Protein AF-A0A6I1KGN9-F1 (afdb_monomer)

pLDDT: mean 87.86, std 13.02, range [53.03, 97.38]

Foldseek 3Di:
DDKDKDKDWDADPDPPCPPDPRRPDIDIDIDIGDPVCVPPPVLVLQQCLCCVQQVGSPDDDDVVCCVVCDDSSVSCVPVVSVVVSVVSVVD

Secondary structure (DSSP, 8-state):
--EEEEEEEEE---TT-TT-GGG--EEEEEEEEEHHHIIIIIHHHHHHHHHHHHS-TT----HHHHHHT-GGGGGGGSHHHHHHHHHHHT-

Mean predicted aligned error: 6.64 Å

Solvent-accessible surface area (backbone atoms only — not comparable to full-atom values): 5608 Å² total; per-residue (Å²): 140,62,70,42,76,49,74,47,83,46,63,60,90,64,88,83,52,93,82,44,79,86,53,71,52,78,41,83,49,68,53,79,39,52,38,67,50,46,65,68,42,52,50,47,56,53,34,50,55,30,35,76,77,63,79,32,64,81,68,77,90,47,68,71,36,58,75,67,35,39,79,90,30,42,66,46,72,42,66,68,50,34,52,51,51,56,58,62,75,73,111

Radius of gyration: 16.99 Å; Cα contacts (8 Å, |Δi|>4): 84; chains: 1; bounding box: 43×31×42 Å

Structure (mmCIF, N/CA/C/O backbone):
data_AF-A0A6I1KGN9-F1
#
_entry.id   AF-A0A6I1KGN9-F1
#
loop_
_atom_site.group_PDB
_atom_site.id
_atom_site.type_symbol
_atom_site.label_atom_id
_atom_site.label_alt_id
_atom_site.label_comp_id
_atom_site.label_asym_id
_atom_site.label_entity_id
_atom_site.label_seq_id
_atom_site.pdbx_PDB_ins_code
_atom_site.Cartn_x
_atom_site.Cartn_y
_atom_site.Cartn_z
_atom_site.occupancy
_atom_site.B_iso_or_equiv
_atom_site.auth_seq_id
_atom_site.auth_comp_id
_atom_site.auth_asym_id
_atom_site.auth_atom_id
_atom_site.pdbx_PDB_model_num
ATOM 1 N N . MET A 1 1 ? -4.248 -0.929 27.529 1.00 77.56 1 MET A N 1
ATOM 2 C CA . MET A 1 1 ? -3.726 -0.192 26.358 1.00 77.56 1 MET A CA 1
ATOM 3 C C . MET A 1 1 ? -3.039 -1.218 25.470 1.00 77.56 1 MET A C 1
ATOM 5 O O . MET A 1 1 ? -2.151 -1.888 25.976 1.00 77.56 1 MET A O 1
ATOM 9 N N . SER A 1 2 ? -3.533 -1.450 24.249 1.00 93.81 2 SER A N 1
ATOM 10 C CA . SER A 1 2 ? -3.024 -2.506 23.355 1.00 93.81 2 SER A CA 1
ATOM 11 C C . SER A 1 2 ? -2.20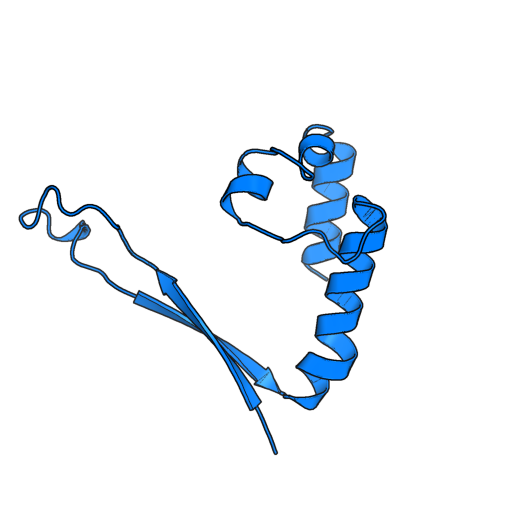8 -1.896 22.218 1.00 93.81 2 SER A C 1
ATOM 13 O O . SER A 1 2 ? -2.536 -0.806 21.739 1.00 93.81 2 SER A O 1
ATOM 15 N N . PHE A 1 3 ? -1.166 -2.601 21.795 1.00 95.56 3 PHE A N 1
ATOM 16 C CA . PHE A 1 3 ? -0.298 -2.207 20.696 1.00 95.56 3 PHE A CA 1
ATOM 17 C C . PHE A 1 3 ? -0.175 -3.354 19.700 1.00 95.56 3 PHE A C 1
ATOM 19 O O . PHE A 1 3 ? -0.108 -4.519 20.092 1.00 95.56 3 PHE A O 1
ATOM 26 N N . ARG A 1 4 ? -0.118 -2.999 18.419 1.00 94.69 4 ARG A N 1
ATOM 27 C CA . ARG A 1 4 ? 0.198 -3.907 17.325 1.00 94.69 4 ARG A CA 1
ATOM 28 C C . ARG A 1 4 ? 1.647 -3.733 16.933 1.00 94.69 4 ARG A C 1
ATOM 30 O O . ARG A 1 4 ? 2.121 -2.604 16.808 1.00 94.69 4 ARG A O 1
ATOM 37 N N . ILE A 1 5 ? 2.318 -4.849 16.705 1.00 94.31 5 ILE A N 1
ATOM 38 C CA . ILE A 1 5 ? 3.692 -4.866 16.233 1.00 94.31 5 ILE A CA 1
ATOM 39 C C . ILE A 1 5 ? 3.730 -5.445 14.820 1.00 94.31 5 ILE A C 1
ATOM 41 O O . ILE A 1 5 ? 3.165 -6.507 14.56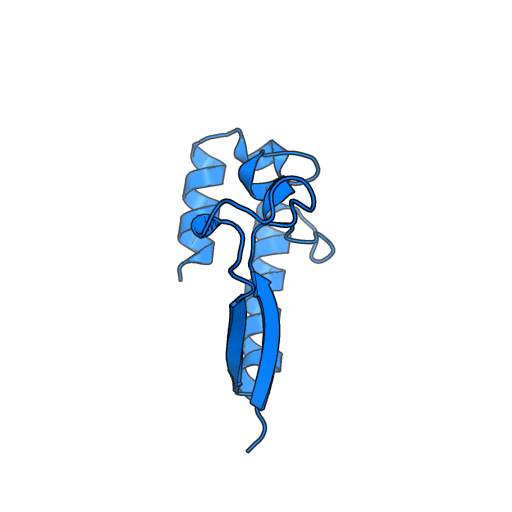4 1.00 94.31 5 ILE A O 1
ATOM 45 N N . TYR A 1 6 ? 4.364 -4.717 13.907 1.00 91.94 6 TYR A N 1
ATOM 46 C CA . TYR A 1 6 ? 4.674 -5.172 12.557 1.00 91.94 6 TYR A CA 1
ATOM 47 C C . TYR A 1 6 ? 6.190 -5.277 12.474 1.00 91.94 6 TYR A C 1
ATOM 49 O O . TYR A 1 6 ? 6.857 -4.250 12.553 1.00 91.94 6 TYR A O 1
ATOM 57 N N . ILE A 1 7 ? 6.724 -6.492 12.379 1.00 92.88 7 ILE A N 1
ATOM 58 C CA . ILE A 1 7 ? 8.162 -6.752 12.252 1.00 92.88 7 ILE A CA 1
ATOM 59 C C . ILE A 1 7 ? 8.377 -7.549 10.978 1.00 92.88 7 ILE A C 1
ATOM 61 O O . ILE A 1 7 ? 7.617 -8.476 10.700 1.00 92.88 7 ILE A O 1
ATOM 65 N N . ASP A 1 8 ? 9.427 -7.193 10.255 1.00 87.69 8 ASP A N 1
ATOM 66 C CA . ASP A 1 8 ? 9.946 -7.965 9.142 1.00 87.69 8 ASP A CA 1
ATOM 67 C C . ASP A 1 8 ? 11.472 -8.092 9.250 1.00 87.69 8 ASP A C 1
ATOM 69 O O . ASP A 1 8 ? 12.147 -7.344 9.971 1.00 87.69 8 ASP A O 1
ATOM 73 N N . GLU A 1 9 ? 12.000 -9.074 8.538 1.00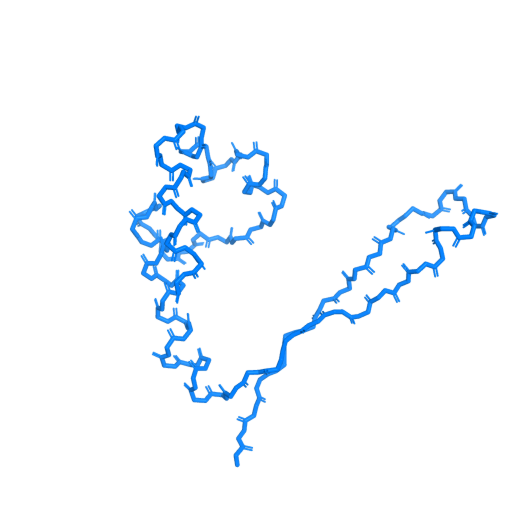 86.25 9 GLU A N 1
ATOM 74 C CA . GLU A 1 9 ? 13.425 -9.302 8.380 1.00 86.25 9 GLU A CA 1
ATOM 75 C C . GLU A 1 9 ? 13.991 -8.366 7.304 1.00 86.25 9 GLU A C 1
ATOM 77 O O . GLU A 1 9 ? 13.464 -8.245 6.198 1.00 86.25 9 GLU A O 1
ATOM 82 N N . THR A 1 10 ? 15.100 -7.704 7.614 1.00 76.44 10 THR A N 1
ATOM 83 C CA . THR A 1 10 ? 15.866 -6.900 6.665 1.00 76.44 10 THR A CA 1
ATOM 84 C C . THR A 1 10 ? 17.307 -7.397 6.640 1.00 76.44 10 THR A C 1
ATOM 86 O O . THR A 1 10 ? 17.978 -7.463 7.664 1.00 76.44 10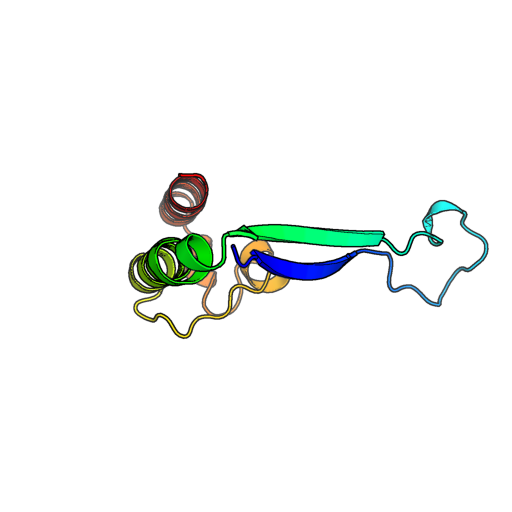 THR A O 1
ATOM 89 N N . GLY A 1 11 ? 17.814 -7.775 5.469 1.00 70.38 11 GLY A N 1
ATOM 90 C CA . GLY A 1 11 ? 19.162 -8.328 5.357 1.00 70.38 11 GLY A CA 1
ATOM 91 C C . GLY A 1 11 ? 19.494 -8.800 3.950 1.00 70.38 11 GLY A C 1
ATOM 92 O O . GLY A 1 11 ? 18.653 -8.782 3.047 1.00 70.38 11 GLY A O 1
ATOM 93 N N . THR A 1 12 ? 20.741 -9.215 3.756 1.00 66.25 12 THR A N 1
ATOM 94 C CA . THR A 1 12 ? 21.196 -9.777 2.484 1.00 66.25 12 THR A CA 1
ATOM 95 C C . THR A 1 12 ? 20.908 -11.279 2.469 1.00 66.25 12 THR A C 1
ATOM 97 O O . THR A 1 12 ? 21.597 -12.050 3.127 1.00 66.25 12 THR A O 1
ATOM 100 N N . CYS A 1 13 ? 19.923 -11.725 1.681 1.00 59.56 13 CYS A N 1
ATOM 101 C CA . CYS A 1 13 ? 19.572 -13.150 1.525 1.00 59.56 13 CYS A CA 1
ATOM 102 C C . CYS A 1 13 ? 20.635 -13.996 0.779 1.00 59.56 13 CYS A C 1
ATOM 104 O O . CYS A 1 13 ? 20.327 -15.090 0.300 1.00 59.56 13 CYS A O 1
ATOM 106 N N . SER A 1 14 ? 21.864 -13.503 0.583 1.00 60.25 14 SER A N 1
ATOM 107 C CA . SER A 1 14 ? 22.873 -14.213 -0.203 1.00 60.25 14 SER A CA 1
ATOM 108 C C . SER A 1 14 ? 23.571 -15.283 0.645 1.00 60.25 14 SER A C 1
ATOM 110 O O . SER A 1 14 ? 24.424 -15.007 1.480 1.00 60.25 14 SER A O 1
ATOM 112 N N . MET A 1 15 ? 23.268 -16.558 0.380 1.00 56.25 15 MET A N 1
ATOM 113 C CA . MET A 1 15 ? 24.039 -17.690 0.928 1.00 56.25 15 MET A CA 1
ATOM 114 C C . MET A 1 15 ? 25.460 -17.800 0.337 1.00 56.25 15 MET A C 1
ATOM 116 O O . MET A 1 15 ? 26.221 -18.689 0.713 1.00 56.25 15 MET A O 1
ATOM 120 N N . SER A 1 16 ? 25.820 -16.948 -0.625 1.00 54.84 16 SER A N 1
ATOM 121 C CA . SER A 1 16 ? 26.947 -17.173 -1.532 1.00 54.84 16 SER A CA 1
ATOM 122 C C . SER A 1 16 ? 28.306 -16.642 -1.070 1.00 54.84 16 SER A C 1
ATOM 124 O O . SER A 1 16 ? 29.287 -16.995 -1.713 1.00 54.84 16 SER A O 1
ATOM 126 N N . CYS A 1 17 ? 28.428 -15.867 0.015 1.00 53.03 17 CYS A N 1
ATOM 127 C CA . CYS A 1 17 ? 29.739 -15.400 0.508 1.00 53.03 17 CYS A CA 1
ATOM 128 C C . CYS A 1 17 ? 29.731 -15.102 2.026 1.00 53.03 17 CYS A C 1
ATOM 130 O O . CYS A 1 17 ? 29.573 -13.946 2.418 1.00 53.03 17 CYS A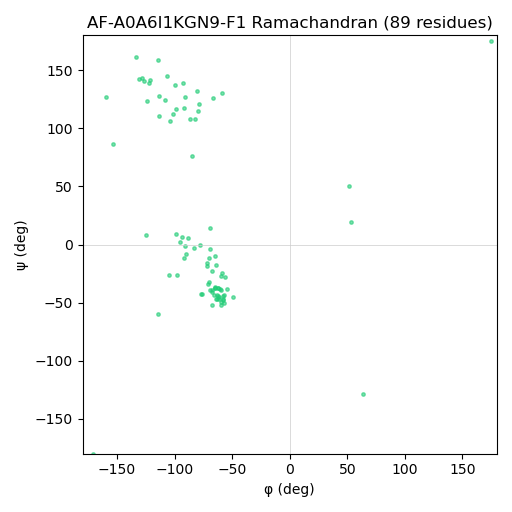 O 1
ATOM 132 N N . PRO A 1 18 ? 29.971 -16.100 2.901 1.00 56.31 18 PRO A N 1
ATOM 133 C CA . PRO A 1 18 ? 30.094 -15.899 4.354 1.00 56.31 18 PRO A CA 1
ATOM 134 C C . PRO A 1 18 ? 31.303 -15.048 4.788 1.00 56.31 18 PRO A C 1
ATOM 136 O O . PRO A 1 18 ? 31.433 -14.730 5.970 1.00 56.31 18 PRO A O 1
ATOM 139 N N . SER A 1 19 ? 32.219 -14.757 3.858 1.00 62.16 19 SER A N 1
ATOM 140 C CA . SER A 1 19 ? 33.518 -14.115 4.086 1.00 62.16 19 SER A CA 1
ATOM 141 C C . SER A 1 19 ? 33.515 -12.591 3.951 1.00 62.16 19 SER A C 1
ATOM 143 O O . SER A 1 19 ? 34.504 -11.968 4.319 1.00 62.16 19 SER A O 1
ATOM 145 N N . ASP A 1 20 ? 32.443 -11.989 3.428 1.00 63.91 20 ASP A N 1
ATOM 146 C CA . ASP A 1 20 ? 32.284 -10.531 3.404 1.00 63.91 20 ASP A CA 1
ATOM 147 C C . ASP A 1 20 ? 31.523 -10.096 4.662 1.00 63.91 20 ASP A C 1
ATOM 149 O O . ASP A 1 20 ? 30.377 -10.501 4.877 1.00 63.91 20 ASP A O 1
ATOM 153 N N . GLU A 1 21 ? 32.167 -9.293 5.511 1.00 64.62 21 GLU A N 1
ATOM 154 C CA . GLU A 1 21 ? 31.590 -8.807 6.770 1.00 64.62 21 GLU A CA 1
ATOM 155 C C . GLU A 1 21 ? 30.265 -8.057 6.555 1.00 64.62 21 GLU A C 1
ATOM 157 O O . GLU A 1 21 ? 29.383 -8.132 7.410 1.00 64.62 21 GLU A O 1
ATOM 162 N N . ASN A 1 22 ? 30.063 -7.442 5.383 1.00 64.69 22 ASN A N 1
ATOM 163 C CA . ASN A 1 22 ? 28.833 -6.722 5.041 1.00 64.69 22 ASN A CA 1
ATOM 164 C C . ASN A 1 22 ? 27.624 -7.639 4.785 1.00 64.69 22 ASN A C 1
ATOM 166 O O . ASN A 1 22 ? 26.486 -7.174 4.814 1.00 64.69 22 ASN A O 1
ATOM 170 N N . ASN A 1 23 ? 27.836 -8.941 4.565 1.00 61.97 23 ASN A N 1
ATOM 171 C CA . ASN A 1 23 ? 26.766 -9.912 4.299 1.00 61.97 23 ASN A CA 1
ATOM 172 C C . ASN A 1 23 ? 26.268 -10.636 5.563 1.00 61.97 23 ASN A C 1
ATOM 174 O O . ASN A 1 23 ? 25.470 -11.563 5.467 1.00 61.97 23 ASN A O 1
ATOM 178 N N . ARG A 1 24 ? 26.729 -10.241 6.758 1.00 61.00 24 ARG A N 1
ATOM 179 C CA . ARG A 1 24 ? 26.421 -10.929 8.029 1.00 61.00 24 ARG A CA 1
ATOM 180 C C . ARG A 1 24 ? 25.297 -10.286 8.842 1.00 61.00 24 ARG A C 1
ATOM 182 O O . ARG A 1 24 ? 25.092 -10.661 9.996 1.00 61.00 24 ARG A O 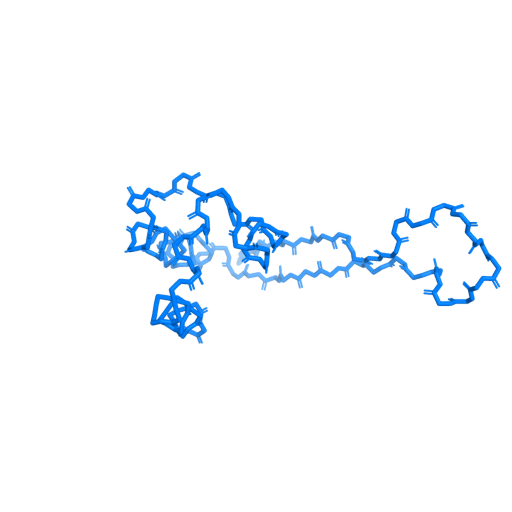1
ATOM 189 N N . TYR A 1 25 ? 24.585 -9.319 8.275 1.00 66.88 25 TYR A N 1
ATOM 190 C CA . TYR A 1 25 ? 23.572 -8.568 9.006 1.00 66.88 25 TYR A CA 1
ATOM 191 C C . TYR A 1 25 ? 22.168 -9.067 8.675 1.00 66.88 25 TYR A C 1
ATOM 193 O O . TYR A 1 25 ? 21.669 -8.889 7.565 1.00 66.88 25 TYR A O 1
ATOM 201 N N . LEU A 1 26 ? 21.548 -9.674 9.688 1.00 71.44 26 LEU A N 1
ATOM 202 C CA . LEU A 1 26 ? 20.114 -9.900 9.768 1.00 71.44 26 LEU A CA 1
ATOM 203 C C . LEU A 1 26 ? 19.538 -8.889 10.760 1.00 71.44 26 LEU A C 1
ATOM 205 O O . LEU A 1 26 ? 19.767 -8.988 11.966 1.00 71.44 26 LEU A O 1
ATOM 209 N N . GLY A 1 27 ? 18.843 -7.883 10.251 1.00 78.56 27 GLY A N 1
ATOM 210 C CA . GLY A 1 27 ? 18.093 -6.928 11.047 1.00 78.56 27 GLY A CA 1
ATOM 211 C C . GLY A 1 27 ? 16.649 -7.385 11.207 1.00 78.56 27 GLY A C 1
ATOM 212 O O . GLY A 1 27 ? 16.025 -7.845 10.258 1.00 78.56 27 GLY A O 1
ATOM 213 N N . LEU A 1 28 ? 16.088 -7.218 12.402 1.00 86.12 28 LEU A N 1
ATOM 214 C CA . LEU A 1 28 ? 14.638 -7.190 12.577 1.00 86.12 28 LEU A CA 1
ATOM 215 C C . LEU A 1 28 ? 14.225 -5.729 12.644 1.00 86.12 28 LEU A C 1
ATOM 217 O O .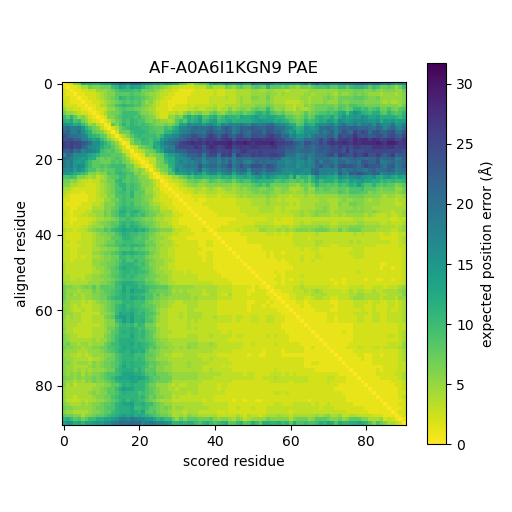 LEU A 1 28 ? 14.652 -4.999 13.540 1.00 86.12 28 LEU A O 1
ATOM 221 N N . THR A 1 29 ? 13.427 -5.293 11.678 1.00 89.62 29 THR A N 1
ATOM 222 C CA . THR A 1 29 ? 12.948 -3.912 11.601 1.00 89.62 29 THR A CA 1
ATOM 223 C C . THR A 1 29 ? 11.434 -3.908 11.626 1.00 89.62 29 THR A C 1
ATOM 225 O O . THR A 1 29 ? 10.780 -4.776 11.055 1.00 89.62 29 THR A O 1
ATOM 228 N N . GLY A 1 30 ? 10.856 -2.930 12.310 1.00 90.94 30 GLY A N 1
ATOM 229 C CA . GLY A 1 30 ? 9.421 -2.886 12.475 1.00 90.94 30 GLY A CA 1
ATOM 230 C C . GLY A 1 30 ? 8.921 -1.601 13.097 1.00 90.94 30 GLY A C 1
ATOM 231 O O . GLY A 1 30 ? 9.691 -0.704 13.438 1.00 90.94 30 GLY A O 1
ATOM 232 N N . VAL A 1 31 ? 7.606 -1.539 13.261 1.00 94.06 31 VAL A N 1
ATOM 233 C CA . VAL A 1 31 ? 6.904 -0.431 13.904 1.00 94.06 31 VAL A CA 1
ATOM 234 C C . VAL A 1 31 ? 5.933 -0.965 14.948 1.00 94.06 31 VAL A C 1
ATOM 236 O O . VAL A 1 31 ? 5.292 -2.004 14.765 1.00 94.06 31 VAL A O 1
ATOM 239 N N . ILE A 1 32 ? 5.823 -0.235 16.055 1.00 96.12 32 ILE A N 1
ATOM 240 C CA . ILE A 1 32 ? 4.834 -0.485 17.102 1.00 96.12 32 ILE A CA 1
ATOM 241 C C . ILE A 1 32 ? 3.802 0.630 17.019 1.00 96.12 32 ILE A C 1
ATOM 243 O O . ILE A 1 32 ? 4.142 1.809 17.082 1.00 96.12 32 ILE A O 1
ATOM 247 N N . ILE A 1 33 ? 2.538 0.254 16.878 1.00 96.31 33 ILE A N 1
ATOM 248 C CA . ILE A 1 33 ? 1.438 1.185 16.644 1.00 96.31 33 ILE A CA 1
ATOM 249 C C . ILE A 1 33 ? 0.357 0.929 17.689 1.00 96.31 33 ILE A C 1
ATOM 251 O O . ILE A 1 33 ? 0.080 -0.215 18.049 1.00 96.31 33 ILE A O 1
ATOM 255 N N . ASN A 1 34 ? -0.269 1.988 18.201 1.00 97.19 34 ASN A N 1
ATOM 256 C CA . ASN A 1 34 ? -1.435 1.837 19.068 1.00 97.19 34 ASN A CA 1
ATOM 257 C C . ASN A 1 34 ? -2.548 1.070 18.327 1.00 97.19 34 ASN A C 1
ATOM 259 O O . ASN A 1 34 ? -2.905 1.437 17.209 1.00 97.19 34 ASN A O 1
ATOM 263 N N . GLU A 1 35 ? -3.113 0.031 18.948 1.00 95.81 35 GLU A N 1
ATOM 264 C CA . GLU A 1 35 ? -4.075 -0.869 18.287 1.00 95.81 35 GLU A CA 1
ATOM 265 C C . GLU A 1 35 ? -5.328 -0.130 17.792 1.00 95.81 35 GLU A C 1
ATOM 267 O O . GLU A 1 35 ? -5.814 -0.400 16.694 1.00 95.81 35 GLU A O 1
ATOM 272 N N . SER A 1 36 ? -5.835 0.839 18.565 1.00 95.94 36 SER A N 1
ATOM 273 C CA . SER A 1 36 ? -7.000 1.628 18.153 1.00 95.94 36 SER A CA 1
ATOM 274 C C . SER A 1 36 ? -6.690 2.433 16.895 1.00 95.94 36 SER A C 1
ATOM 276 O O . SER A 1 36 ? -7.451 2.366 15.936 1.00 95.94 36 SER A O 1
ATOM 278 N N . TYR A 1 37 ? -5.544 3.118 16.862 1.00 95.69 37 TYR A N 1
ATOM 279 C CA . TYR A 1 37 ? -5.105 3.878 15.690 1.00 95.69 37 TYR A CA 1
ATOM 280 C C . TYR A 1 37 ? -4.884 2.975 14.468 1.00 95.69 37 TYR A C 1
ATOM 282 O O . TYR A 1 37 ? -5.356 3.297 13.376 1.00 95.69 37 TYR A O 1
ATOM 290 N N . ALA A 1 38 ? -4.231 1.821 14.655 1.00 94.50 38 ALA A N 1
ATOM 291 C CA . ALA A 1 38 ? -3.992 0.854 13.586 1.00 94.50 38 ALA A CA 1
ATOM 292 C C . ALA A 1 38 ? -5.306 0.396 12.931 1.00 94.50 38 ALA A C 1
ATOM 294 O O . ALA A 1 38 ? -5.410 0.329 11.706 1.00 94.50 38 ALA A O 1
ATOM 295 N N . ARG A 1 39 ? -6.330 0.123 13.749 1.00 92.50 39 ARG A N 1
ATOM 296 C CA . ARG A 1 39 ? -7.624 -0.381 13.282 1.00 92.50 39 ARG A CA 1
ATOM 297 C C . ARG A 1 39 ? -8.512 0.695 12.660 1.00 92.50 39 ARG A C 1
ATOM 299 O O . ARG A 1 39 ? -9.182 0.407 11.677 1.00 92.50 39 ARG A O 1
ATOM 306 N N . THR A 1 40 ? -8.584 1.886 13.252 1.00 94.06 40 THR A N 1
ATOM 307 C CA . THR A 1 40 ? -9.587 2.889 12.851 1.00 94.06 40 THR A CA 1
ATOM 308 C C . THR A 1 40 ? -9.057 3.935 11.890 1.00 94.06 40 THR A C 1
ATOM 310 O O . THR A 1 40 ? -9.852 4.521 11.165 1.00 94.06 40 THR A O 1
ATOM 313 N N . ARG A 1 41 ? -7.747 4.211 11.909 1.00 94.88 41 ARG A N 1
ATOM 314 C CA . ARG A 1 41 ? -7.155 5.273 11.095 1.00 94.88 41 ARG A CA 1
ATOM 315 C C . ARG A 1 41 ? -6.210 4.722 10.045 1.00 94.88 41 ARG A C 1
ATOM 317 O O . ARG A 1 41 ? -6.504 4.846 8.867 1.00 94.88 41 ARG A O 1
ATOM 324 N N . LEU A 1 42 ? -5.156 4.023 10.458 1.00 93.56 42 LEU A N 1
ATOM 325 C CA . LEU A 1 42 ? -4.142 3.522 9.528 1.00 93.56 42 LEU A CA 1
ATOM 326 C C . LEU A 1 42 ? -4.737 2.609 8.446 1.00 93.56 42 LEU A C 1
ATOM 328 O O . LEU A 1 42 ? -4.458 2.787 7.266 1.00 93.56 42 LEU A O 1
ATOM 332 N N . ALA A 1 43 ? -5.579 1.646 8.835 1.00 93.12 43 ALA A N 1
ATOM 333 C CA . ALA A 1 43 ? -6.223 0.747 7.878 1.00 93.12 43 ALA A CA 1
ATOM 334 C C . ALA A 1 43 ? -7.141 1.488 6.890 1.00 93.12 43 ALA A C 1
ATOM 336 O O . ALA A 1 43 ? -7.194 1.123 5.718 1.00 93.12 43 ALA A O 1
ATOM 337 N N . HIS A 1 44 ? -7.843 2.523 7.357 1.00 95.19 44 HIS A N 1
ATOM 338 C CA . HIS A 1 44 ? -8.705 3.351 6.518 1.00 95.19 44 HIS A CA 1
ATOM 339 C C . HIS A 1 44 ? -7.873 4.161 5.523 1.00 95.19 44 HIS A C 1
ATOM 341 O O . HIS A 1 44 ? -8.084 4.044 4.324 1.00 95.19 44 HIS A O 1
ATOM 347 N N . ASP A 1 45 ? -6.869 4.893 6.010 1.00 95.25 45 ASP A N 1
ATOM 348 C CA . ASP A 1 45 ? -6.018 5.757 5.188 1.00 95.25 45 ASP A CA 1
ATOM 349 C C . ASP A 1 45 ? -5.264 4.948 4.110 1.00 95.25 45 ASP A C 1
ATOM 351 O O . ASP A 1 45 ? -5.166 5.374 2.959 1.00 95.25 45 ASP A O 1
ATOM 355 N N . ILE A 1 46 ? -4.807 3.730 4.436 1.00 94.62 46 ILE A N 1
ATOM 356 C CA . ILE A 1 46 ? -4.196 2.817 3.455 1.00 94.62 46 ILE A CA 1
ATOM 357 C C . ILE A 1 46 ? -5.215 2.351 2.407 1.00 94.62 46 ILE A C 1
ATOM 359 O O . ILE A 1 46 ? -4.886 2.289 1.223 1.00 94.62 46 ILE A O 1
ATOM 363 N N . ASN A 1 47 ? -6.434 1.991 2.812 1.00 95.88 47 ASN A N 1
ATOM 364 C CA . ASN A 1 47 ? -7.461 1.544 1.870 1.00 95.88 47 ASN A CA 1
ATOM 365 C C . ASN A 1 47 ? -7.929 2.682 0.958 1.00 95.88 47 ASN A C 1
ATOM 367 O O . ASN A 1 47 ? -8.094 2.458 -0.237 1.00 95.88 47 ASN A O 1
ATOM 371 N N . ASP A 1 48 ? -8.070 3.894 1.488 1.00 96.00 48 ASP A N 1
ATOM 372 C CA . ASP A 1 48 ? -8.395 5.086 0.704 1.00 96.00 48 ASP A CA 1
ATOM 373 C C . ASP A 1 48 ? -7.312 5.377 -0.330 1.00 96.00 48 ASP A C 1
ATOM 375 O O . ASP A 1 48 ? -7.622 5.613 -1.499 1.00 96.00 48 ASP A O 1
ATOM 379 N N . LEU A 1 49 ? -6.037 5.299 0.068 1.00 96.25 49 LEU A N 1
ATOM 380 C CA . LEU A 1 49 ? -4.912 5.436 -0.852 1.00 96.25 49 LEU A CA 1
ATOM 381 C C . LEU A 1 49 ? -4.992 4.381 -1.964 1.00 96.25 49 LEU A C 1
ATOM 383 O O . LEU A 1 49 ? -4.830 4.701 -3.138 1.00 96.25 49 LEU A O 1
ATOM 387 N N . LYS A 1 50 ? -5.302 3.127 -1.625 1.00 96.44 50 LYS A N 1
ATOM 388 C CA . LYS A 1 50 ? -5.449 2.064 -2.624 1.00 96.44 50 LYS A CA 1
ATOM 389 C C . LYS A 1 50 ? -6.606 2.310 -3.589 1.00 96.44 50 LYS A C 1
ATOM 391 O O . LYS A 1 50 ? -6.428 2.185 -4.796 1.00 96.44 50 LYS A O 1
ATOM 396 N N . CYS A 1 51 ? -7.774 2.680 -3.075 1.00 96.75 51 CYS A N 1
ATOM 397 C CA . CYS A 1 51 ? -8.942 2.976 -3.896 1.00 96.75 51 CYS A CA 1
ATOM 398 C C . CYS A 1 51 ? -8.718 4.200 -4.791 1.00 96.75 51 CYS A C 1
ATOM 400 O O . CYS A 1 51 ? -9.145 4.183 -5.935 1.00 96.75 51 CYS A O 1
ATOM 402 N N . THR A 1 52 ? -8.014 5.226 -4.305 1.00 96.00 52 THR A N 1
ATOM 403 C CA . THR A 1 52 ? -7.767 6.468 -5.058 1.00 96.00 52 THR A CA 1
ATOM 404 C C . THR A 1 52 ? -6.905 6.244 -6.300 1.00 96.00 52 THR A C 1
ATOM 406 O O . THR A 1 52 ? -7.136 6.889 -7.317 1.00 96.00 52 THR A O 1
ATOM 409 N N . TYR A 1 53 ? -5.903 5.362 -6.220 1.00 95.88 53 TYR A N 1
ATOM 410 C CA . TYR A 1 53 ? -4.942 5.163 -7.312 1.00 95.88 53 TYR A CA 1
ATOM 411 C C . TYR A 1 53 ? -5.170 3.871 -8.103 1.00 95.88 53 TYR A C 1
ATOM 413 O O . TYR A 1 53 ? -4.805 3.822 -9.270 1.00 95.88 53 TYR A O 1
ATOM 421 N N . PHE A 1 54 ? -5.770 2.834 -7.511 1.00 95.38 54 PHE A N 1
ATOM 422 C CA . PHE A 1 54 ? -5.898 1.513 -8.143 1.00 95.38 54 PHE A CA 1
ATOM 423 C C . PHE A 1 54 ? -7.339 0.992 -8.220 1.00 95.38 54 PHE A C 1
ATOM 425 O O . PHE A 1 54 ? -7.536 -0.186 -8.520 1.00 95.38 54 PHE A O 1
ATOM 432 N N . ASP A 1 55 ? -8.333 1.820 -7.874 1.00 94.38 55 ASP A N 1
ATOM 433 C CA . ASP A 1 55 ? -9.765 1.478 -7.859 1.00 94.38 55 ASP A CA 1
ATOM 434 C C . ASP A 1 55 ? -10.111 0.216 -7.035 1.00 94.38 55 ASP A C 1
ATOM 436 O O . ASP A 1 55 ? -11.155 -0.413 -7.217 1.00 94.38 55 ASP A O 1
ATOM 440 N N . SER A 1 56 ? -9.226 -0.197 -6.118 1.00 93.94 56 SER A N 1
ATOM 441 C CA . SER A 1 56 ? -9.377 -1.440 -5.359 1.00 93.94 56 SER A CA 1
ATOM 442 C C . SER A 1 56 ? -8.546 -1.456 -4.079 1.00 93.94 56 SER A C 1
ATOM 444 O O . SER A 1 56 ? -7.323 -1.339 -4.111 1.00 93.94 56 SER A O 1
ATOM 446 N N . ALA A 1 57 ? -9.189 -1.736 -2.942 1.00 93.12 57 ALA A N 1
ATOM 447 C CA . ALA A 1 57 ? -8.510 -1.953 -1.659 1.00 93.12 57 ALA A CA 1
ATOM 448 C C . ALA A 1 57 ? -7.708 -3.274 -1.597 1.00 93.12 57 ALA A C 1
ATOM 450 O O . ALA A 1 57 ? -6.901 -3.476 -0.683 1.00 93.12 57 ALA A O 1
ATOM 451 N N . ASN A 1 58 ? -7.899 -4.170 -2.575 1.00 94.88 58 ASN A N 1
ATOM 452 C CA . ASN A 1 58 ? -7.267 -5.492 -2.609 1.00 94.88 58 ASN A CA 1
ATOM 453 C C . ASN A 1 58 ? -5.841 -5.476 -3.180 1.00 94.88 58 ASN A C 1
ATOM 455 O O . ASN A 1 58 ? -5.181 -6.512 -3.196 1.00 94.88 58 ASN A O 1
ATOM 459 N N . VAL A 1 59 ? -5.342 -4.321 -3.631 1.00 96.06 59 VAL A N 1
ATOM 460 C CA . VAL A 1 59 ? -3.958 -4.198 -4.104 1.00 96.06 59 VAL A CA 1
ATOM 461 C C . VAL A 1 59 ? -2.989 -4.387 -2.936 1.00 96.06 59 VAL A C 1
ATOM 463 O O . VAL A 1 59 ? -3.096 -3.721 -1.902 1.00 96.06 59 VAL A O 1
ATOM 466 N N . ILE A 1 60 ? -2.039 -5.310 -3.082 1.00 95.19 60 ILE A N 1
ATOM 467 C CA . ILE A 1 60 ? -1.001 -5.569 -2.080 1.00 95.19 60 ILE A CA 1
ATOM 468 C C . ILE A 1 60 ? 0.205 -4.683 -2.390 1.00 95.19 60 ILE A C 1
ATOM 470 O O . ILE A 1 60 ? 0.719 -4.674 -3.503 1.00 95.19 60 ILE A O 1
ATOM 474 N N . PHE A 1 61 ? 0.663 -3.917 -1.400 1.00 94.62 61 PHE A N 1
ATOM 475 C CA . PHE A 1 61 ? 1.782 -2.986 -1.557 1.00 94.62 61 PHE A CA 1
ATOM 476 C C . PHE A 1 61 ? 3.120 -3.699 -1.368 1.00 94.62 61 PHE A C 1
ATOM 478 O O . PHE A 1 61 ? 3.777 -3.578 -0.335 1.00 94.62 61 PHE A O 1
ATOM 485 N N . HIS A 1 62 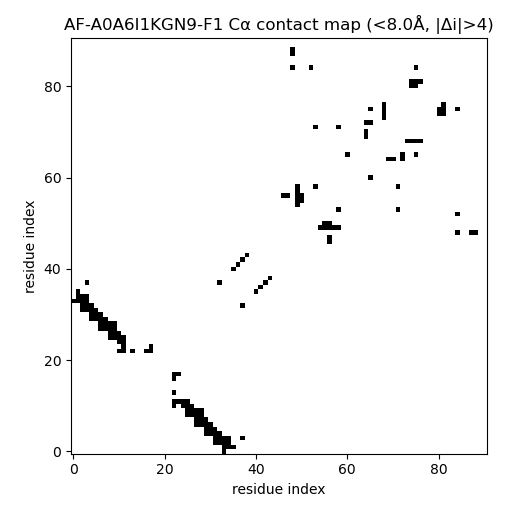? 3.537 -4.451 -2.384 1.00 92.62 62 HIS A N 1
ATOM 486 C CA . HIS A 1 62 ? 4.873 -5.031 -2.415 1.00 92.62 62 HIS A CA 1
ATOM 487 C C . HIS A 1 62 ? 5.904 -3.984 -2.841 1.00 92.62 62 HIS A C 1
ATOM 489 O O . HIS A 1 62 ? 5.863 -3.470 -3.959 1.00 92.62 62 HIS A O 1
ATOM 495 N N . ARG A 1 63 ? 6.904 -3.726 -1.982 1.00 90.38 63 ARG A N 1
ATOM 496 C CA . ARG A 1 63 ? 7.996 -2.774 -2.264 1.00 90.38 63 ARG A CA 1
ATOM 497 C C . ARG A 1 63 ? 8.628 -3.001 -3.639 1.00 90.38 63 ARG A C 1
ATOM 499 O O . ARG A 1 63 ? 8.870 -2.044 -4.366 1.00 90.38 63 ARG A O 1
ATOM 506 N N . LYS A 1 64 ? 8.916 -4.261 -3.991 1.00 91.94 64 LYS A N 1
ATOM 507 C CA . LYS A 1 64 ? 9.546 -4.609 -5.274 1.00 91.94 64 LYS A CA 1
ATOM 508 C C . LYS A 1 64 ? 8.667 -4.216 -6.462 1.00 91.94 64 LYS A C 1
ATOM 510 O O . LYS A 1 64 ? 9.207 -3.783 -7.473 1.00 91.94 64 LYS A O 1
ATOM 515 N N . GLU A 1 65 ? 7.352 -4.353 -6.351 1.00 96.56 65 GLU A N 1
ATOM 516 C CA . GLU A 1 65 ? 6.435 -4.043 -7.448 1.00 96.56 65 GLU A CA 1
ATOM 517 C C . GLU A 1 65 ? 6.238 -2.537 -7.615 1.00 96.56 65 GLU A C 1
ATOM 519 O O . GLU A 1 65 ? 6.336 -2.044 -8.735 1.00 96.56 65 GLU A O 1
ATOM 524 N N . ILE A 1 66 ? 6.083 -1.805 -6.504 1.00 95.44 66 ILE A N 1
ATOM 525 C CA . ILE A 1 66 ? 6.026 -0.335 -6.488 1.00 95.44 66 ILE A CA 1
ATOM 526 C C . ILE A 1 66 ? 7.295 0.245 -7.115 1.00 95.44 66 ILE A C 1
ATOM 528 O O . ILE A 1 66 ? 7.226 1.067 -8.022 1.00 95.44 66 ILE A O 1
ATOM 532 N N . MET A 1 67 ? 8.467 -0.220 -6.666 1.00 94.25 67 MET A N 1
ATOM 533 C CA . MET A 1 67 ? 9.743 0.361 -7.086 1.00 94.25 67 MET A CA 1
ATOM 534 C C . MET A 1 67 ? 10.100 0.073 -8.537 1.00 94.25 67 MET A C 1
ATOM 536 O O . MET A 1 67 ? 10.734 0.900 -9.181 1.00 94.25 67 MET A O 1
ATOM 540 N N . ASN A 1 68 ? 9.691 -1.087 -9.051 1.00 96.44 68 ASN A N 1
ATOM 541 C CA . ASN A 1 68 ? 9.888 -1.426 -10.457 1.00 96.44 68 ASN A CA 1
ATOM 542 C C . ASN A 1 68 ? 8.699 -1.008 -11.336 1.00 96.44 68 ASN A C 1
ATOM 544 O O . ASN A 1 68 ? 8.751 -1.229 -12.543 1.00 96.44 68 ASN A O 1
ATOM 548 N N . LYS A 1 69 ? 7.643 -0.420 -10.751 1.00 97.06 69 LYS A N 1
ATOM 549 C CA . LYS A 1 69 ? 6.418 0.012 -11.438 1.00 97.06 69 LYS A CA 1
ATOM 550 C C . LYS A 1 69 ? 5.813 -1.112 -12.291 1.00 97.06 69 LYS A C 1
ATOM 552 O O . LYS A 1 69 ? 5.568 -0.935 -13.482 1.00 97.06 69 LYS A O 1
ATOM 557 N N . VAL A 1 70 ? 5.635 -2.291 -11.690 1.00 97.31 70 VAL A N 1
ATOM 558 C CA . VAL A 1 70 ? 5.099 -3.498 -12.352 1.00 97.31 70 VAL A CA 1
ATOM 559 C C . VAL A 1 70 ? 3.746 -3.914 -11.772 1.00 97.31 70 VAL A C 1
ATOM 561 O O . VAL A 1 70 ? 3.408 -3.567 -10.640 1.00 97.31 70 VAL A O 1
ATOM 564 N N . GLY A 1 71 ? 2.973 -4.682 -12.545 1.00 95.88 71 GLY A N 1
ATOM 565 C CA . GLY A 1 71 ? 1.655 -5.167 -12.131 1.00 95.88 71 GLY A CA 1
ATOM 566 C C . GLY A 1 71 ? 0.668 -4.010 -11.914 1.00 95.88 71 GLY A C 1
ATOM 567 O O . GLY A 1 71 ? 0.557 -3.149 -12.784 1.00 95.88 71 GLY A O 1
ATOM 568 N N . PRO A 1 72 ? -0.034 -3.926 -10.770 1.00 95.31 72 PRO A N 1
ATOM 569 C CA . PRO A 1 72 ? -0.967 -2.824 -10.515 1.00 95.31 72 PRO A CA 1
ATOM 570 C C . PRO A 1 72 ? -0.271 -1.451 -10.435 1.00 95.31 72 PRO A C 1
ATOM 572 O O . PRO A 1 72 ? -0.926 -0.425 -10.584 1.00 95.31 72 PRO A O 1
ATOM 575 N N . PHE A 1 73 ? 1.054 -1.412 -10.244 1.00 97.19 73 PHE A N 1
ATOM 576 C CA . PHE A 1 73 ? 1.836 -0.178 -10.122 1.00 97.19 73 PHE A CA 1
ATOM 577 C C . PHE A 1 73 ? 2.346 0.378 -11.454 1.00 97.19 73 PHE A C 1
ATOM 579 O O . PHE A 1 73 ? 3.076 1.366 -11.454 1.00 97.19 73 PHE A O 1
ATOM 586 N N . GLU A 1 74 ? 1.970 -0.207 -12.596 1.00 97.19 74 GLU A N 1
ATOM 587 C CA . GLU A 1 74 ? 2.351 0.334 -13.908 1.00 97.19 74 GLU A CA 1
ATOM 588 C C . GLU A 1 74 ? 1.845 1.762 -14.139 1.00 97.19 74 GLU A C 1
ATOM 590 O O . GLU A 1 74 ? 2.507 2.531 -14.832 1.00 97.19 74 GLU A O 1
ATOM 595 N N . ILE A 1 75 ? 0.741 2.148 -13.493 1.00 95.75 75 ILE A N 1
ATOM 596 C CA . ILE A 1 75 ? 0.215 3.521 -13.513 1.00 95.75 75 ILE A CA 1
ATOM 597 C C . ILE A 1 75 ? 1.222 4.555 -12.983 1.00 95.75 75 ILE A C 1
ATOM 599 O O . ILE A 1 75 ? 1.165 5.720 -13.356 1.00 95.75 75 ILE A O 1
ATOM 603 N N . LEU A 1 76 ? 2.174 4.138 -12.136 1.00 96.56 76 LEU A N 1
ATOM 604 C CA . LEU A 1 76 ? 3.208 5.010 -11.571 1.00 96.56 76 LEU A CA 1
ATOM 605 C C . LEU A 1 76 ? 4.340 5.295 -12.572 1.00 96.56 76 LEU A C 1
ATOM 607 O O . LEU A 1 76 ? 5.298 5.989 -12.240 1.00 96.56 76 LEU A O 1
ATOM 611 N N . LYS A 1 77 ? 4.285 4.744 -13.793 1.00 96.50 77 LYS A N 1
ATOM 612 C CA . LYS A 1 77 ? 5.176 5.158 -14.891 1.00 96.50 77 LYS A CA 1
ATOM 613 C C . LYS A 1 77 ? 4.871 6.584 -15.356 1.00 96.50 77 LYS A C 1
ATOM 615 O O . LYS A 1 77 ? 5.763 7.222 -15.896 1.00 96.50 77 LYS A O 1
ATOM 620 N N . GLU A 1 78 ? 3.659 7.075 -15.104 1.00 97.38 78 GLU A N 1
ATOM 621 C CA . GLU A 1 78 ? 3.292 8.472 -15.317 1.00 97.38 78 GLU A CA 1
ATOM 622 C C . GLU A 1 78 ? 3.796 9.337 -14.152 1.00 97.38 78 GLU A C 1
ATOM 624 O O . GLU A 1 78 ? 3.321 9.203 -13.020 1.00 97.38 78 GLU A O 1
ATOM 629 N N . ASP A 1 79 ? 4.725 10.256 -14.433 1.00 96.06 79 ASP A N 1
ATOM 630 C CA . ASP A 1 79 ? 5.405 11.089 -13.424 1.00 96.06 79 ASP A CA 1
ATOM 631 C C . ASP A 1 79 ? 4.427 11.854 -12.518 1.00 96.06 79 ASP A C 1
ATOM 633 O O . ASP A 1 79 ? 4.635 11.982 -11.309 1.00 96.06 79 ASP A O 1
ATOM 637 N N . TYR A 1 80 ? 3.324 12.342 -13.095 1.00 96.88 80 TYR A N 1
ATOM 638 C CA . TYR A 1 80 ? 2.272 13.028 -12.348 1.00 96.88 80 TYR A CA 1
ATOM 639 C C . TYR A 1 80 ? 1.631 12.107 -11.297 1.00 96.88 80 TYR A C 1
ATOM 641 O O . TYR A 1 80 ? 1.488 12.492 -10.135 1.00 96.88 80 TYR A O 1
ATOM 649 N N . LEU A 1 81 ? 1.278 10.877 -11.683 1.00 96.19 81 LEU A N 1
ATOM 650 C CA . LEU A 1 81 ? 0.653 9.913 -10.777 1.00 96.19 81 LEU A CA 1
ATOM 651 C C . LEU A 1 81 ? 1.635 9.434 -9.708 1.00 96.19 81 LEU A C 1
ATOM 653 O O . LEU A 1 81 ? 1.251 9.326 -8.546 1.00 96.19 81 LEU A O 1
ATOM 657 N N . GLU A 1 82 ? 2.903 9.217 -10.065 1.00 96.25 82 GLU A N 1
ATOM 658 C CA . GLU A 1 82 ? 3.951 8.874 -9.102 1.00 96.25 82 GLU A CA 1
ATOM 659 C C . GLU A 1 82 ? 4.130 9.966 -8.041 1.00 96.25 82 GLU A C 1
ATOM 661 O O . GLU A 1 82 ? 4.092 9.678 -6.840 1.00 96.25 82 GLU A O 1
ATOM 666 N N . TYR A 1 83 ? 4.264 11.225 -8.467 1.00 96.44 83 TYR A N 1
ATOM 667 C CA . TYR A 1 83 ? 4.422 12.358 -7.558 1.00 96.44 83 TYR A CA 1
ATOM 668 C C . TYR A 1 83 ? 3.248 12.471 -6.577 1.00 96.44 83 TYR A C 1
ATOM 670 O O . TYR A 1 83 ? 3.446 12.619 -5.363 1.00 96.44 83 TYR A O 1
ATOM 678 N N . HIS A 1 84 ? 2.019 12.374 -7.089 1.00 96.88 84 HIS A N 1
ATOM 679 C CA . HIS A 1 84 ? 0.817 12.473 -6.269 1.00 96.88 84 HIS A CA 1
ATOM 680 C C . HIS A 1 84 ? 0.664 11.282 -5.317 1.00 96.88 84 HIS A C 1
ATOM 682 O O . HIS A 1 84 ? 0.354 11.495 -4.138 1.00 96.88 84 HIS A O 1
ATOM 688 N N . PHE A 1 85 ? 0.957 10.063 -5.776 1.00 95.75 85 PHE A N 1
ATOM 689 C CA . PHE A 1 85 ? 0.936 8.857 -4.950 1.00 95.75 85 PHE A CA 1
ATOM 690 C C . PHE A 1 85 ? 1.916 8.963 -3.774 1.00 95.75 85 PHE A C 1
ATOM 692 O O . PHE A 1 85 ? 1.505 8.827 -2.620 1.00 95.75 85 PHE A O 1
ATOM 699 N N . ILE A 1 86 ? 3.185 9.298 -4.040 1.00 92.88 86 ILE A N 1
ATOM 700 C CA . ILE A 1 86 ? 4.225 9.424 -3.005 1.00 92.88 86 ILE A CA 1
ATOM 701 C C . ILE A 1 86 ? 3.881 10.542 -2.014 1.00 92.88 86 ILE A C 1
ATOM 703 O O . ILE A 1 86 ? 4.002 10.365 -0.803 1.00 92.88 86 ILE A O 1
ATOM 707 N N . THR A 1 87 ? 3.413 11.690 -2.506 1.00 94.75 87 THR A N 1
ATOM 708 C CA . THR A 1 87 ? 3.035 12.817 -1.640 1.0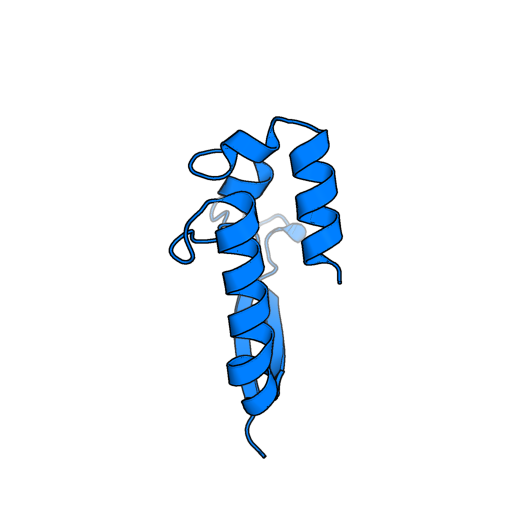0 94.75 87 THR A CA 1
ATOM 709 C C . THR A 1 87 ? 1.841 12.471 -0.752 1.00 94.75 87 THR A C 1
ATOM 711 O O . THR A 1 87 ? 1.789 12.895 0.400 1.00 94.75 87 THR A O 1
ATOM 714 N N . SER A 1 88 ? 0.885 11.694 -1.266 1.00 92.81 88 SER A N 1
ATOM 715 C CA . SER A 1 88 ? -0.286 11.250 -0.503 1.00 92.81 88 SER A CA 1
ATOM 716 C C . SER A 1 88 ? 0.081 10.220 0.565 1.00 92.81 88 SER A C 1
ATOM 718 O O . SER A 1 88 ? -0.502 10.247 1.641 1.00 92.81 88 SER A O 1
ATOM 720 N N . ALA A 1 89 ? 1.068 9.362 0.298 1.00 87.81 89 ALA A N 1
ATOM 721 C CA . ALA A 1 89 ? 1.548 8.355 1.244 1.00 87.81 89 ALA A CA 1
ATOM 722 C C . ALA A 1 89 ? 2.360 8.936 2.422 1.00 87.81 89 ALA A C 1
ATOM 724 O O . ALA A 1 89 ? 2.520 8.262 3.436 1.00 87.81 89 ALA A O 1
ATOM 725 N N . ASN A 1 90 ? 2.873 10.164 2.293 1.00 82.25 90 ASN A N 1
ATOM 726 C CA . ASN A 1 90 ? 3.699 10.834 3.308 1.00 82.25 90 ASN A CA 1
ATOM 727 C C . ASN A 1 90 ? 2.913 11.778 4.243 1.00 82.25 90 ASN A C 1
ATOM 729 O O . ASN A 1 90 ? 3.531 12.463 5.061 1.00 82.25 90 ASN A O 1
ATOM 733 N N . LYS A 1 91 ? 1.588 11.871 4.092 1.00 67.00 91 LYS A N 1
ATOM 734 C CA . LYS A 1 91 ? 0.706 12.675 4.955 1.00 67.00 91 LYS A CA 1
ATOM 735 C C . LYS A 1 91 ? 0.199 11.862 6.138 1.00 67.00 91 LYS A C 1
ATOM 737 O O . LYS A 1 91 ? 0.054 12.475 7.218 1.00 67.00 91 LYS A O 1
#

Sequence (91 aa):
MSFRIYIDETGTCSMSCPSDENNRYLGLTGVIINESYARTRLAHDINDLKCTYFDSANVIFHRKEIMNKVGPFEILKEDYLEYHFITSANK

Nearest PDB structures (foldseek):
  4lzk-assembly1_C  TM=3.978E-01  e=4.414E+00  Burkholderia cenocepacia J2315